Protein AF-A0A925RPA4-F1 (afdb_monomer_lite)

Sequence (71 aa):
LGALELEAPLPAWSRLADELATRKLSLHNDGKRGTCIFAPPLCITEDELVLGLRSFGDAAVAAFGAFGGPA

Foldseek 3Di:
DDKDADDDDPQLLVQLVVLCVVVVQDWDRDVVRRMTDDDDDPPDDPVNVVVNVVSSVVSNCRSCVVVPDDD

pLDDT: mean 91.09, std 12.53, range [41.66, 97.56]

Radius of gyration: 12.36 Å; chains: 1; bounding box: 29×22×34 Å

Structure (mmCIF, N/CA/C/O backbone):
data_AF-A0A925RPA4-F1
#
_entry.id   AF-A0A925RPA4-F1
#
loop_
_atom_site.group_PDB
_atom_site.id
_atom_site.type_symbol
_atom_site.label_atom_id
_atom_site.label_alt_id
_atom_site.label_comp_id
_atom_site.label_asym_id
_atom_site.label_entity_id
_atom_site.label_seq_id
_atom_site.pdbx_PDB_ins_code
_atom_site.Cartn_x
_atom_site.Cartn_y
_ato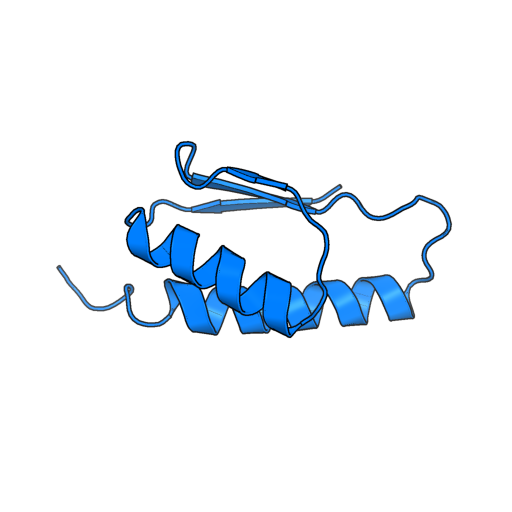m_site.Cartn_z
_atom_site.occupancy
_atom_site.B_iso_or_equiv
_atom_site.auth_seq_id
_atom_site.auth_comp_id
_atom_site.auth_asym_id
_atom_site.auth_atom_id
_atom_site.pdbx_PDB_model_num
ATOM 1 N N . LEU A 1 1 ? -0.167 -3.830 13.378 1.00 75.69 1 LEU A N 1
ATOM 2 C CA . LEU A 1 1 ? 0.981 -3.361 12.572 1.00 75.69 1 LEU A CA 1
ATOM 3 C C . LEU A 1 1 ? 1.294 -4.446 11.554 1.00 75.69 1 LEU A C 1
ATOM 5 O O . LEU A 1 1 ? 1.395 -5.595 11.964 1.00 75.69 1 LEU A O 1
ATOM 9 N N . GLY A 1 2 ? 1.395 -4.105 10.272 1.00 87.50 2 GLY A N 1
ATOM 10 C CA . GLY A 1 2 ? 1.825 -5.021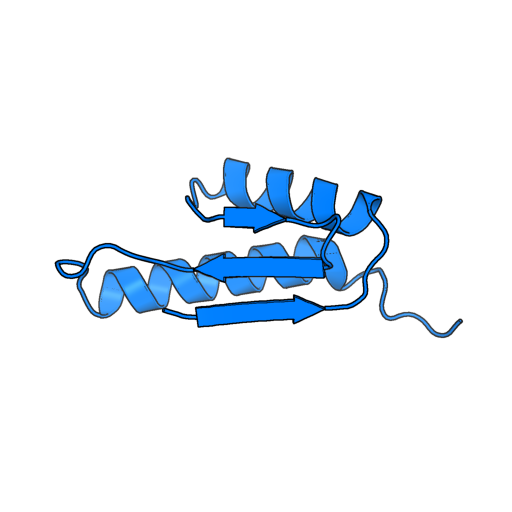 9.212 1.00 87.50 2 GLY A CA 1
ATOM 11 C C . GLY A 1 2 ? 2.809 -4.323 8.278 1.00 87.50 2 GLY A C 1
ATOM 12 O O . GLY A 1 2 ? 2.741 -3.104 8.135 1.00 87.50 2 GLY A O 1
ATOM 13 N N . ALA A 1 3 ? 3.723 -5.073 7.669 1.00 93.25 3 ALA A N 1
ATOM 14 C CA . ALA A 1 3 ? 4.677 -4.549 6.700 1.00 93.25 3 ALA A CA 1
ATOM 15 C C . ALA A 1 3 ? 4.682 -5.419 5.440 1.00 93.25 3 ALA A C 1
ATOM 17 O O . ALA A 1 3 ? 4.582 -6.643 5.527 1.00 93.25 3 ALA A O 1
ATOM 18 N N . LEU A 1 4 ? 4.786 -4.771 4.284 1.00 93.31 4 LEU A N 1
ATOM 19 C CA . LEU A 1 4 ? 5.156 -5.396 3.024 1.00 93.31 4 LEU A CA 1
ATOM 20 C C . LEU A 1 4 ? 6.626 -5.078 2.772 1.00 93.31 4 LEU A C 1
ATOM 22 O O . LEU A 1 4 ? 6.991 -3.905 2.698 1.00 93.31 4 LEU A O 1
ATOM 26 N N . GLU A 1 5 ? 7.438 -6.113 2.610 1.00 94.81 5 GLU A N 1
ATOM 27 C CA . GLU A 1 5 ? 8.837 -6.006 2.205 1.00 94.81 5 GLU A CA 1
ATOM 28 C C . GLU A 1 5 ? 8.991 -6.702 0.856 1.00 94.81 5 GLU A C 1
ATOM 30 O O . GLU A 1 5 ? 8.604 -7.862 0.702 1.00 94.81 5 GLU A O 1
ATOM 35 N N . LEU A 1 6 ? 9.479 -5.970 -0.143 1.00 93.69 6 LEU A N 1
ATOM 36 C CA . LEU A 1 6 ? 9.574 -6.459 -1.513 1.00 93.69 6 LEU A CA 1
ATOM 37 C C . LEU A 1 6 ? 10.737 -5.787 -2.245 1.00 93.69 6 LEU A C 1
ATOM 39 O O . LEU A 1 6 ? 10.897 -4.568 -2.218 1.00 93.69 6 LEU A O 1
ATOM 43 N N . GLU A 1 7 ? 11.516 -6.569 -2.980 1.00 93.44 7 GLU A N 1
ATOM 44 C CA . GLU A 1 7 ? 12.451 -6.009 -3.949 1.00 93.44 7 GLU A CA 1
ATOM 45 C C . GLU A 1 7 ? 11.698 -5.661 -5.235 1.00 93.44 7 GLU A C 1
ATOM 47 O O . GLU A 1 7 ? 11.169 -6.530 -5.925 1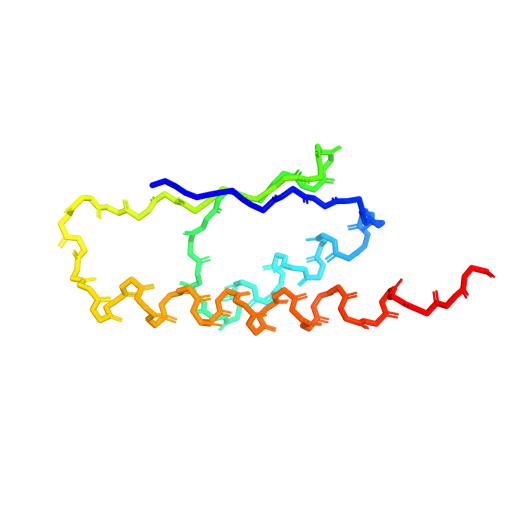.00 93.44 7 GLU A O 1
ATOM 52 N N . ALA A 1 8 ? 11.631 -4.370 -5.556 1.00 93.25 8 ALA A N 1
ATOM 53 C CA . ALA A 1 8 ? 11.038 -3.884 -6.793 1.00 93.25 8 ALA A CA 1
ATOM 54 C C . ALA A 1 8 ? 11.736 -2.593 -7.250 1.00 93.25 8 ALA A C 1
ATOM 56 O O . ALA A 1 8 ? 12.231 -1.830 -6.413 1.00 93.25 8 ALA A O 1
ATOM 57 N N . PRO A 1 9 ? 11.765 -2.305 -8.563 1.00 94.56 9 PRO A N 1
ATOM 58 C CA . PRO A 1 9 ? 12.310 -1.053 -9.073 1.00 94.56 9 PRO A CA 1
ATOM 59 C C . PRO A 1 9 ? 11.613 0.173 -8.465 1.00 94.56 9 PRO A C 1
ATOM 61 O O . PRO A 1 9 ? 10.399 0.167 -8.257 1.00 94.56 9 PRO A O 1
ATOM 64 N N . LEU A 1 10 ? 12.356 1.268 -8.264 1.00 95.31 10 LEU A N 1
ATOM 65 C CA . LEU A 1 10 ? 11.802 2.532 -7.750 1.00 95.31 10 LEU A CA 1
ATOM 66 C C . LEU A 1 10 ? 10.545 3.017 -8.506 1.00 95.31 10 LEU A C 1
ATOM 68 O O . LEU A 1 10 ? 9.615 3.465 -7.837 1.00 95.31 10 LEU A O 1
ATOM 72 N N . PRO A 1 11 ? 10.434 2.885 -9.848 1.00 95.75 11 PRO A N 1
ATOM 73 C CA . PRO A 1 11 ? 9.200 3.240 -10.552 1.00 95.75 11 PRO A CA 1
ATOM 74 C C . PRO A 1 11 ? 7.962 2.446 -10.110 1.00 95.75 11 PRO A C 1
ATOM 76 O O . PRO A 1 11 ? 6.864 2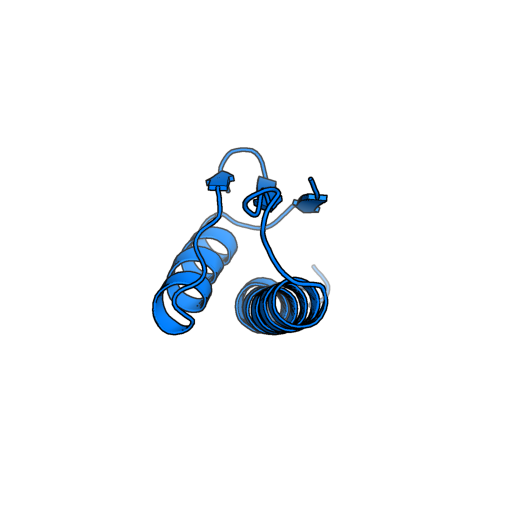.997 -10.094 1.00 95.75 11 PRO A O 1
ATOM 79 N N . ALA A 1 12 ? 8.115 1.177 -9.718 1.00 96.12 12 ALA A N 1
ATOM 80 C CA . ALA A 1 12 ? 7.007 0.369 -9.206 1.00 96.12 12 ALA A CA 1
ATOM 81 C C . ALA A 1 12 ? 6.532 0.885 -7.837 1.00 96.12 12 ALA A C 1
ATOM 83 O O . ALA A 1 12 ? 5.335 0.980 -7.581 1.00 96.12 12 ALA A O 1
ATOM 84 N N . TRP A 1 13 ? 7.465 1.316 -6.986 1.00 96.44 13 TRP A N 1
ATOM 85 C CA . TRP A 1 13 ? 7.156 1.957 -5.706 1.00 96.44 13 TRP A CA 1
ATOM 86 C C . TRP A 1 13 ? 6.504 3.335 -5.855 1.00 96.44 13 TRP A C 1
ATOM 88 O O . TRP A 1 13 ? 5.620 3.681 -5.069 1.00 96.44 13 TRP A O 1
ATOM 98 N N . SER A 1 14 ? 6.903 4.115 -6.864 1.00 96.06 14 SER A N 1
ATOM 99 C CA . SER A 1 14 ? 6.210 5.357 -7.227 1.00 96.06 14 SER A CA 1
ATOM 100 C C . SER A 1 14 ? 4.781 5.073 -7.683 1.00 96.06 14 SER A C 1
ATOM 102 O O . SER A 1 14 ? 3.854 5.712 -7.195 1.00 96.06 14 SER A O 1
ATOM 104 N N . ARG A 1 15 ? 4.584 4.047 -8.519 1.00 96.50 15 ARG A N 1
ATOM 105 C CA . ARG A 1 15 ? 3.245 3.615 -8.931 1.00 96.50 15 ARG A CA 1
ATOM 106 C C . ARG A 1 15 ? 2.392 3.174 -7.743 1.00 96.50 15 ARG A C 1
ATOM 108 O O . ARG A 1 15 ? 1.214 3.507 -7.696 1.00 96.50 15 ARG A O 1
ATOM 115 N N . LEU A 1 16 ? 2.972 2.484 -6.757 1.00 96.50 16 LEU A N 1
ATOM 116 C CA . LEU A 1 16 ? 2.260 2.167 -5.518 1.00 96.50 16 LEU A CA 1
ATOM 117 C C . LEU A 1 16 ? 1.759 3.444 -4.830 1.00 96.50 16 LEU A C 1
ATOM 119 O O . LEU A 1 16 ? 0.604 3.485 -4.425 1.00 96.50 16 LEU A O 1
ATOM 123 N N . ALA A 1 17 ? 2.579 4.496 -4.725 1.00 96.31 17 ALA A N 1
ATOM 124 C CA . ALA A 1 17 ? 2.149 5.759 -4.119 1.00 96.31 17 ALA A CA 1
ATOM 125 C C . ALA A 1 17 ? 0.927 6.370 -4.835 1.00 96.31 17 ALA A C 1
ATOM 127 O O . ALA A 1 17 ? -0.007 6.815 -4.165 1.00 96.31 17 ALA A O 1
ATOM 128 N N . ASP A 1 18 ? 0.893 6.320 -6.169 1.00 97.38 18 ASP A N 1
ATOM 129 C CA . ASP A 1 18 ? -0.238 6.808 -6.969 1.00 97.38 18 ASP A CA 1
ATOM 130 C C . ASP A 1 18 ? -1.510 5.966 -6.740 1.00 97.38 18 ASP A C 1
ATOM 132 O O . ASP A 1 18 ? -2.606 6.494 -6.517 1.00 97.38 18 ASP A O 1
ATOM 136 N N . GLU A 1 19 ? -1.378 4.637 -6.728 1.00 97.56 19 GLU A N 1
ATOM 137 C CA . GLU A 1 19 ? -2.493 3.714 -6.479 1.00 97.56 19 GLU A CA 1
ATOM 138 C C . GLU A 1 19 ? -3.053 3.856 -5.047 1.00 97.56 19 GLU A C 1
ATOM 140 O O . GLU A 1 19 ? -4.265 3.759 -4.833 1.00 97.56 19 GLU A O 1
ATOM 145 N N . LEU A 1 20 ? -2.199 4.137 -4.059 1.00 96.62 20 LEU A N 1
ATOM 146 C CA . LEU A 1 20 ? -2.623 4.421 -2.685 1.00 96.62 20 LEU A CA 1
ATOM 147 C C . LEU A 1 20 ? -3.368 5.755 -2.586 1.00 96.62 20 LEU A C 1
ATOM 149 O O . LEU A 1 20 ? -4.430 5.819 -1.960 1.00 96.62 20 LEU A O 1
ATOM 153 N N . ALA A 1 21 ? -2.850 6.804 -3.232 1.00 96.44 21 ALA A N 1
ATOM 154 C CA . ALA A 1 21 ? -3.460 8.130 -3.228 1.00 96.44 21 ALA A CA 1
ATOM 155 C C . ALA A 1 21 ? -4.861 8.117 -3.861 1.00 96.44 21 ALA A C 1
ATOM 157 O O . ALA A 1 21 ? -5.808 8.657 -3.286 1.00 96.44 21 ALA A O 1
ATOM 158 N N . THR A 1 22 ? -5.026 7.435 -4.999 1.00 96.94 22 THR A N 1
ATOM 159 C CA . THR A 1 22 ? -6.330 7.292 -5.677 1.00 96.94 22 THR A CA 1
ATOM 160 C C . THR A 1 22 ? -7.368 6.551 -4.829 1.00 96.94 22 THR A C 1
ATOM 162 O O . THR A 1 22 ? -8.555 6.873 -4.892 1.00 96.94 22 THR A O 1
ATOM 165 N N . ARG A 1 23 ? -6.929 5.619 -3.973 1.00 96.12 23 ARG A N 1
ATOM 166 C CA . ARG A 1 23 ? -7.776 4.869 -3.024 1.00 96.12 23 ARG A CA 1
ATOM 167 C C . ARG A 1 23 ? -7.917 5.538 -1.657 1.00 96.12 23 ARG A C 1
ATOM 169 O O . ARG A 1 23 ? -8.609 5.002 -0.797 1.00 96.12 23 ARG A O 1
ATOM 176 N N . LYS A 1 24 ? -7.291 6.703 -1.452 1.00 95.12 24 LYS A N 1
ATOM 177 C CA . LYS A 1 24 ? -7.261 7.435 -0.172 1.00 95.12 24 LYS A CA 1
ATOM 178 C C . LYS A 1 24 ? -6.723 6.586 0.990 1.00 95.12 24 LYS A C 1
ATOM 180 O O . LYS A 1 24 ? -7.169 6.729 2.127 1.00 95.12 24 LYS A O 1
ATOM 185 N N . LEU A 1 25 ? -5.761 5.707 0.710 1.00 94.50 25 LEU A N 1
ATOM 186 C CA . LEU A 1 25 ? -5.099 4.891 1.724 1.00 94.50 25 LEU A CA 1
ATOM 187 C C . LEU A 1 25 ? -3.910 5.653 2.311 1.00 94.50 25 LEU A C 1
ATOM 189 O O . LEU A 1 25 ? -3.003 6.058 1.587 1.00 94.50 25 LEU A O 1
ATOM 193 N N . SER A 1 26 ? -3.910 5.826 3.632 1.00 90.69 26 SER A N 1
ATOM 194 C CA . SER A 1 26 ? -2.808 6.451 4.363 1.00 90.69 26 SER A CA 1
ATOM 195 C C . SER A 1 26 ? -1.926 5.378 4.991 1.00 90.69 26 SER A C 1
ATOM 197 O O . SER A 1 26 ? -2.372 4.632 5.864 1.00 90.69 26 SER A O 1
ATOM 199 N N . LEU A 1 27 ? -0.682 5.285 4.529 1.00 93.88 27 LEU A N 1
ATOM 200 C CA . LEU A 1 27 ? 0.329 4.366 5.043 1.00 93.88 27 LEU A CA 1
ATOM 201 C C . LEU A 1 27 ? 1.733 4.939 4.814 1.00 93.88 27 LEU A C 1
ATOM 203 O O . LEU A 1 27 ? 1.902 5.925 4.093 1.00 93.88 27 LEU A 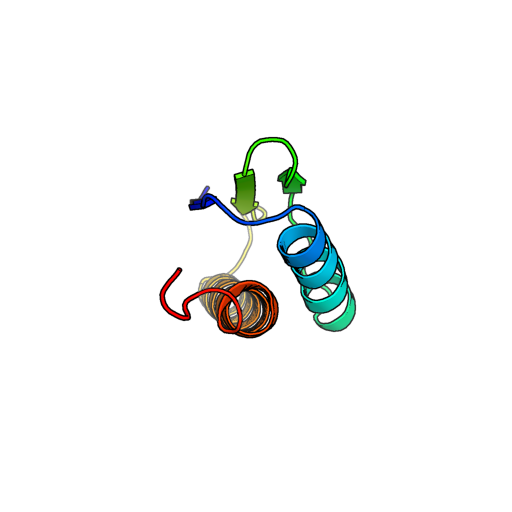O 1
ATOM 207 N N . HIS A 1 28 ? 2.748 4.325 5.414 1.00 95.50 28 HIS A N 1
ATOM 208 C CA . HIS A 1 28 ? 4.134 4.731 5.197 1.00 95.50 28 HIS A CA 1
ATOM 209 C C . HIS A 1 28 ? 4.752 3.930 4.047 1.00 95.50 28 HIS A C 1
ATOM 211 O O . HIS A 1 28 ? 4.959 2.729 4.189 1.00 95.50 28 HIS A O 1
ATOM 217 N N . ASN A 1 29 ? 5.049 4.587 2.924 1.00 96.06 29 ASN A N 1
ATOM 218 C CA . ASN A 1 29 ? 5.721 3.990 1.767 1.00 96.06 29 ASN A CA 1
ATOM 219 C C . ASN A 1 29 ? 7.189 4.454 1.711 1.00 96.06 29 ASN A C 1
ATOM 221 O O . ASN A 1 29 ? 7.446 5.630 1.448 1.00 96.06 29 ASN A O 1
ATOM 225 N N . ASP A 1 30 ? 8.137 3.539 1.927 1.00 95.81 30 ASP A N 1
ATOM 226 C CA . ASP A 1 30 ? 9.578 3.765 1.768 1.00 95.81 30 ASP A CA 1
ATOM 227 C C . ASP A 1 30 ? 10.154 2.805 0.716 1.00 95.81 30 ASP A C 1
ATOM 229 O O . ASP A 1 30 ? 10.871 1.840 0.999 1.00 95.81 30 ASP A O 1
ATOM 233 N N . GLY A 1 31 ? 9.851 3.106 -0.548 1.00 94.69 31 GLY A N 1
ATOM 234 C CA . GLY A 1 31 ? 10.344 2.338 -1.689 1.00 94.69 31 GLY A CA 1
ATOM 235 C C . GLY A 1 31 ? 11.866 2.338 -1.857 1.00 94.69 31 GLY A C 1
ATOM 236 O O . GLY A 1 31 ? 12.396 1.446 -2.511 1.00 94.69 31 GLY A O 1
ATOM 237 N N . LYS A 1 32 ? 12.604 3.279 -1.242 1.00 94.31 32 LYS A N 1
ATOM 238 C CA . LYS A 1 32 ? 14.080 3.239 -1.243 1.00 94.31 32 LYS A CA 1
ATOM 239 C C . LYS A 1 32 ? 14.613 2.103 -0.376 1.00 94.31 32 LYS A C 1
ATOM 241 O O . LYS A 1 32 ? 15.693 1.590 -0.650 1.00 94.31 32 LYS A O 1
ATOM 246 N N . ARG A 1 33 ? 13.863 1.736 0.663 1.00 94.88 33 ARG A N 1
ATOM 247 C CA . ARG A 1 33 ? 14.136 0.587 1.531 1.00 94.88 33 ARG A CA 1
ATOM 248 C C . ARG A 1 33 ? 13.364 -0.669 1.128 1.00 94.88 33 ARG A C 1
ATOM 250 O O . ARG A 1 33 ? 13.506 -1.683 1.798 1.00 94.88 33 ARG A O 1
ATOM 257 N N . GLY A 1 34 ? 12.549 -0.602 0.074 1.00 95.69 34 GLY A N 1
ATOM 258 C CA . GLY A 1 34 ? 11.711 -1.719 -0.358 1.00 95.69 34 GLY A CA 1
ATOM 259 C C . GLY A 1 34 ? 10.634 -2.095 0.663 1.00 95.69 34 GLY A C 1
ATOM 260 O O . GLY A 1 34 ? 10.282 -3.267 0.765 1.00 95.69 34 GLY A O 1
ATOM 261 N N . THR A 1 35 ? 10.141 -1.132 1.453 1.00 95.81 35 THR A N 1
ATOM 262 C CA . THR A 1 35 ? 9.183 -1.407 2.532 1.00 95.81 35 THR A CA 1
ATOM 263 C C . THR A 1 35 ? 7.973 -0.480 2.512 1.00 95.81 35 THR A C 1
ATOM 265 O O . THR A 1 35 ? 8.052 0.700 2.171 1.00 95.81 35 THR A O 1
ATOM 268 N N . CYS A 1 36 ? 6.833 -1.023 2.924 1.00 95.62 36 CYS A N 1
ATOM 269 C CA . CYS A 1 36 ? 5.594 -0.297 3.136 1.00 95.62 36 CYS A CA 1
ATOM 270 C C . CYS A 1 36 ? 4.945 -0.758 4.445 1.00 95.62 36 CYS A C 1
ATOM 272 O O . CYS A 1 36 ? 4.707 -1.949 4.635 1.00 95.62 36 CYS A O 1
ATOM 274 N N . ILE A 1 37 ? 4.631 0.178 5.344 1.00 95.19 37 ILE A N 1
ATOM 275 C CA . ILE A 1 37 ? 4.118 -0.110 6.688 1.00 95.19 37 ILE A CA 1
ATOM 276 C C . ILE A 1 37 ? 2.657 0.314 6.807 1.00 95.19 37 ILE A C 1
ATOM 278 O O . ILE A 1 37 ? 2.309 1.484 6.635 1.00 95.19 37 ILE A O 1
ATOM 282 N N . PHE A 1 38 ? 1.823 -0.645 7.202 1.00 92.31 38 PHE A N 1
ATOM 283 C CA . PHE A 1 38 ? 0.420 -0.471 7.538 1.00 92.31 38 PHE A CA 1
ATOM 284 C C . PHE A 1 38 ? 0.237 -0.384 9.063 1.00 92.31 38 PHE A C 1
ATOM 286 O O . PHE A 1 38 ? 0.414 -1.360 9.806 1.00 92.31 38 PHE A O 1
ATOM 293 N N . ALA A 1 39 ? -0.122 0.810 9.536 1.00 93.75 39 ALA A N 1
ATOM 294 C CA . ALA A 1 39 ? -0.290 1.134 10.951 1.00 93.75 39 ALA A CA 1
ATOM 295 C C . ALA A 1 39 ? -1.630 1.863 11.180 1.00 93.75 39 ALA A C 1
ATOM 297 O O . ALA A 1 39 ? -1.644 3.082 11.350 1.00 93.75 39 ALA A O 1
ATOM 298 N N . PRO A 1 40 ? -2.766 1.143 11.143 1.00 92.44 40 PRO A N 1
ATOM 299 C CA . PRO A 1 40 ? -4.072 1.750 11.359 1.00 92.44 40 PRO A CA 1
ATOM 300 C C . PRO A 1 40 ? -4.230 2.187 12.829 1.00 92.44 40 PRO A C 1
ATOM 302 O O . PRO A 1 40 ? -3.563 1.630 13.709 1.00 92.44 40 PRO A O 1
ATOM 305 N N . PRO A 1 41 ? -5.122 3.150 13.125 1.00 92.81 41 PRO A N 1
ATOM 306 C CA . PRO A 1 41 ? -5.470 3.515 14.496 1.00 92.81 41 PRO A CA 1
ATOM 307 C C . PRO A 1 41 ? -5.978 2.313 15.300 1.00 92.81 41 PRO A C 1
ATOM 309 O O . PRO A 1 41 ? -6.662 1.447 14.763 1.00 92.81 41 PRO A O 1
ATOM 312 N N . LEU A 1 42 ? -5.717 2.290 16.611 1.00 92.44 42 LEU A N 1
ATOM 313 C CA . LEU A 1 42 ? -6.162 1.193 17.487 1.00 92.44 42 LEU A CA 1
ATOM 314 C C . LEU A 1 42 ? -7.688 1.111 17.649 1.00 92.44 42 LEU A C 1
ATOM 316 O O . LEU A 1 42 ? -8.197 0.092 18.100 1.00 92.44 42 LEU A O 1
ATOM 320 N N . CYS A 1 43 ? -8.406 2.180 17.303 1.00 95.44 43 CYS A N 1
ATOM 321 C CA . CYS A 1 43 ? -9.863 2.251 17.343 1.00 95.44 43 CYS A CA 1
ATOM 322 C C . CYS A 1 43 ? -10.546 1.854 16.022 1.00 95.44 43 CYS A C 1
ATOM 324 O O . CYS A 1 43 ? -11.759 2.017 15.920 1.00 95.44 43 CYS A O 1
ATOM 326 N N . ILE A 1 44 ? -9.796 1.373 15.021 1.00 95.88 44 ILE A N 1
ATOM 327 C CA . ILE A 1 44 ? -10.363 0.886 13.757 1.00 95.88 44 ILE A CA 1
ATOM 328 C C . ILE A 1 44 ? -11.251 -0.343 13.997 1.00 95.88 44 ILE A C 1
ATOM 330 O O . ILE A 1 44 ? -10.949 -1.188 14.843 1.00 95.88 44 ILE A O 1
ATOM 334 N N . THR A 1 45 ? -12.335 -0.465 13.240 1.00 97.25 45 THR A N 1
ATOM 335 C CA . THR A 1 45 ? -13.159 -1.680 13.226 1.00 97.25 45 THR A CA 1
ATOM 336 C C . THR A 1 45 ? -12.507 -2.788 12.398 1.00 97.25 45 THR A C 1
ATOM 338 O O . THR A 1 45 ? -11.633 -2.547 11.561 1.00 97.25 45 THR A O 1
ATOM 341 N N . GLU A 1 46 ? -12.947 -4.029 12.602 1.00 96.12 46 GLU A N 1
ATOM 342 C CA . GLU A 1 46 ? -12.490 -5.157 11.784 1.00 96.12 46 GLU A CA 1
ATOM 343 C C . GLU A 1 46 ? -12.845 -4.965 10.300 1.00 96.12 46 GLU A C 1
ATOM 345 O O . GLU A 1 46 ? -12.000 -5.184 9.433 1.00 96.12 46 GLU A O 1
ATOM 350 N N . ASP A 1 47 ? -14.048 -4.470 10.000 1.00 97.50 47 ASP A N 1
ATOM 351 C CA . ASP A 1 47 ? -14.494 -4.235 8.624 1.00 97.50 47 ASP A CA 1
ATOM 352 C C . ASP A 1 47 ? -13.655 -3.164 7.914 1.00 97.50 47 ASP A C 1
ATOM 354 O O . ASP A 1 47 ? -13.247 -3.352 6.766 1.00 97.50 47 ASP A O 1
ATOM 358 N N . GLU A 1 48 ? -13.342 -2.058 8.594 1.00 95.12 48 GLU A N 1
ATOM 359 C CA . GLU A 1 48 ? -12.459 -1.015 8.058 1.00 95.12 48 GLU A CA 1
ATOM 360 C C . GLU A 1 48 ? -11.039 -1.545 7.826 1.00 95.12 48 GLU A C 1
ATOM 362 O O . GLU A 1 48 ? -10.419 -1.233 6.805 1.00 95.12 48 GLU A O 1
ATOM 367 N N . LEU A 1 49 ? -10.531 -2.381 8.740 1.00 94.06 49 LEU A N 1
ATOM 368 C CA . LEU A 1 49 ? -9.235 -3.037 8.589 1.00 94.06 49 LEU A CA 1
ATOM 369 C C . LEU A 1 49 ? -9.219 -3.955 7.359 1.00 94.06 49 LEU A C 1
ATOM 371 O O . LEU A 1 49 ? -8.308 -3.864 6.535 1.00 94.06 49 LEU A O 1
ATOM 375 N N . VAL A 1 50 ? -10.227 -4.816 7.213 1.00 95.25 50 VAL A N 1
ATOM 376 C CA . VAL A 1 50 ? -10.350 -5.748 6.084 1.00 95.25 50 VAL A CA 1
ATOM 377 C C . VAL A 1 50 ? -10.485 -4.987 4.766 1.00 95.25 50 VAL A C 1
ATOM 379 O O . VAL A 1 50 ? -9.797 -5.315 3.796 1.00 95.25 50 VAL A O 1
ATOM 382 N N . LEU A 1 51 ? -11.327 -3.954 4.718 1.00 95.44 51 LEU A N 1
ATOM 383 C CA . LEU A 1 51 ? -11.511 -3.120 3.531 1.00 95.44 51 LEU A CA 1
ATOM 384 C C . LEU A 1 51 ? -10.219 -2.390 3.141 1.00 95.44 51 LEU A C 1
ATOM 386 O O . LEU A 1 51 ? -9.849 -2.374 1.963 1.00 95.44 51 LEU A O 1
ATOM 390 N N . GLY A 1 52 ? -9.517 -1.818 4.123 1.00 94.44 52 GLY A N 1
ATOM 391 C CA . GLY A 1 52 ? -8.242 -1.139 3.913 1.00 94.44 52 GLY A CA 1
ATOM 392 C C . GLY A 1 52 ? -7.165 -2.089 3.391 1.00 94.44 52 GLY A C 1
ATOM 393 O O . GLY A 1 52 ? -6.477 -1.764 2.424 1.00 94.44 52 GLY A O 1
ATOM 394 N N . LEU A 1 53 ? -7.063 -3.291 3.966 1.00 94.44 53 LEU A N 1
ATOM 395 C CA . LEU A 1 53 ? -6.066 -4.282 3.561 1.00 94.44 53 LEU A CA 1
ATOM 396 C C . LEU A 1 53 ? -6.345 -4.857 2.164 1.00 94.44 53 LEU A C 1
ATOM 398 O O . LEU A 1 53 ? -5.413 -5.038 1.383 1.00 94.44 53 LEU A O 1
ATOM 402 N N . ARG A 1 54 ? -7.616 -5.094 1.812 1.00 95.94 54 ARG A N 1
ATOM 403 C CA . ARG A 1 54 ? -8.008 -5.491 0.446 1.00 95.94 54 ARG A CA 1
ATOM 404 C C . ARG A 1 54 ? -7.668 -4.405 -0.571 1.00 95.94 54 ARG A C 1
ATOM 406 O O . ARG A 1 54 ? -7.006 -4.690 -1.561 1.00 95.94 54 ARG A O 1
ATOM 413 N N . SER A 1 55 ? -8.031 -3.157 -0.275 1.00 96.56 55 SER A N 1
ATOM 414 C CA . SER A 1 55 ? -7.724 -2.013 -1.144 1.00 96.56 55 SER A CA 1
ATOM 415 C C . SER A 1 55 ? -6.212 -1.823 -1.329 1.00 96.56 55 SER A C 1
ATOM 417 O O . SER A 1 55 ? -5.757 -1.467 -2.417 1.00 96.56 55 SER A O 1
ATOM 419 N N . PHE A 1 56 ? -5.423 -2.084 -0.281 1.00 95.62 56 PHE A N 1
ATOM 420 C CA . PHE A 1 56 ? -3.964 -2.118 -0.363 1.00 95.62 56 PHE A CA 1
ATOM 421 C C . PHE A 1 56 ? -3.469 -3.249 -1.273 1.00 95.62 56 PHE A C 1
ATOM 423 O O . PHE A 1 56 ? -2.608 -3.011 -2.116 1.00 95.62 56 PHE A O 1
ATOM 430 N N . GLY A 1 57 ? -4.028 -4.455 -1.142 1.00 94.94 57 GLY A N 1
ATOM 431 C CA . GLY A 1 57 ? -3.720 -5.588 -2.015 1.00 94.94 57 GLY A CA 1
ATOM 432 C C . GLY A 1 57 ? -3.941 -5.263 -3.494 1.00 94.94 57 GLY A C 1
ATOM 433 O O . GLY A 1 57 ? -3.053 -5.502 -4.311 1.00 94.94 57 GLY A O 1
ATOM 434 N N . ASP A 1 58 ? -5.063 -4.625 -3.831 1.00 96.75 58 ASP A N 1
ATOM 435 C CA . ASP A 1 58 ? -5.356 -4.194 -5.204 1.00 96.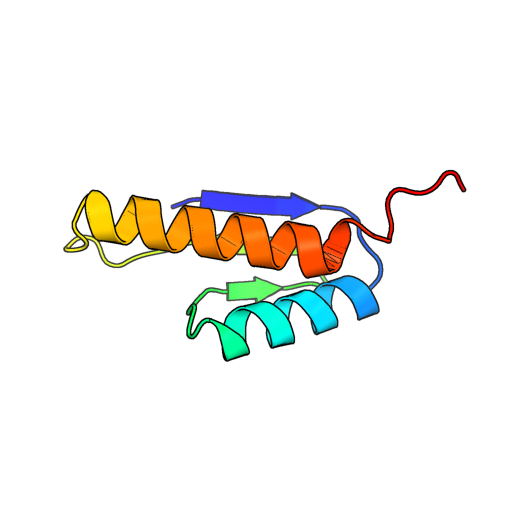75 58 ASP A CA 1
ATOM 436 C C . ASP A 1 58 ? -4.342 -3.159 -5.717 1.00 96.75 58 ASP A C 1
ATOM 438 O O . ASP A 1 58 ? -3.895 -3.234 -6.864 1.00 96.75 58 ASP A O 1
ATOM 442 N N . ALA A 1 59 ? -3.945 -2.203 -4.869 1.00 96.38 59 ALA A N 1
ATOM 443 C CA . ALA A 1 59 ? -2.912 -1.223 -5.201 1.00 96.38 59 ALA A CA 1
ATOM 444 C C . ALA A 1 59 ? -1.545 -1.889 -5.428 1.00 96.38 59 ALA A C 1
ATOM 446 O O . ALA A 1 59 ? -0.841 -1.552 -6.380 1.00 96.38 59 ALA A O 1
ATOM 447 N N . ALA A 1 60 ? -1.186 -2.866 -4.593 1.00 95.19 60 ALA A N 1
ATOM 448 C CA . ALA A 1 60 ? 0.055 -3.620 -4.717 1.00 95.19 60 ALA A CA 1
ATOM 449 C C . ALA A 1 60 ? 0.087 -4.454 -6.006 1.00 95.19 60 ALA A C 1
ATOM 451 O O . ALA A 1 60 ? 1.088 -4.435 -6.718 1.00 95.19 60 ALA A O 1
ATOM 452 N N . VAL A 1 61 ? -1.008 -5.131 -6.365 1.00 95.62 61 VAL A N 1
ATOM 453 C CA . VAL A 1 61 ? -1.108 -5.867 -7.636 1.00 95.62 61 VAL A CA 1
ATOM 454 C C . VAL A 1 61 ? -0.992 -4.918 -8.828 1.00 95.62 61 VAL A C 1
ATOM 456 O O . VAL A 1 61 ? -0.249 -5.210 -9.764 1.00 95.62 61 VAL A O 1
ATOM 459 N N . ALA A 1 62 ? -1.663 -3.765 -8.796 1.00 95.62 62 ALA A N 1
ATOM 460 C CA . ALA A 1 62 ? -1.556 -2.774 -9.863 1.00 95.62 62 ALA A CA 1
ATOM 461 C C . ALA A 1 62 ? -0.120 -2.239 -10.010 1.00 95.62 62 ALA A C 1
ATOM 463 O O . ALA A 1 62 ? 0.373 -2.092 -11.129 1.00 95.62 62 ALA A O 1
ATOM 464 N N . ALA A 1 63 ? 0.565 -1.985 -8.893 1.00 95.25 63 ALA A N 1
ATOM 465 C CA . ALA A 1 63 ? 1.919 -1.448 -8.877 1.00 95.25 63 ALA A CA 1
ATOM 466 C C . ALA A 1 63 ? 2.990 -2.474 -9.280 1.00 95.25 63 ALA A C 1
ATOM 468 O O . ALA A 1 63 ? 3.864 -2.163 -10.090 1.00 95.25 63 ALA A O 1
ATOM 469 N N . PHE A 1 64 ? 2.915 -3.691 -8.737 1.00 94.88 64 PHE A N 1
ATOM 470 C CA . PHE A 1 64 ? 3.980 -4.695 -8.814 1.00 94.88 64 PHE A CA 1
ATOM 471 C C . PHE A 1 64 ? 3.673 -5.864 -9.757 1.00 94.88 64 PHE A C 1
ATOM 473 O O . PHE A 1 64 ? 4.600 -6.504 -10.248 1.00 94.88 64 PHE A O 1
ATOM 480 N N . GLY A 1 65 ? 2.403 -6.132 -10.074 1.00 88.31 65 GLY A N 1
ATOM 481 C CA . GLY A 1 65 ? 1.984 -7.304 -10.856 1.00 88.31 65 GLY A CA 1
ATOM 482 C C . GLY A 1 65 ? 2.526 -7.353 -12.289 1.00 88.31 65 GLY A C 1
ATOM 483 O O . GLY A 1 65 ? 2.634 -8.430 -12.864 1.00 88.31 65 GLY A O 1
ATOM 484 N N . ALA A 1 66 ? 2.926 -6.211 -12.857 1.00 70.81 66 ALA A N 1
ATOM 485 C CA . ALA A 1 66 ? 3.543 -6.138 -14.185 1.00 70.81 66 ALA A CA 1
ATOM 486 C C . ALA A 1 66 ? 5.063 -6.403 -14.185 1.00 70.81 66 ALA A C 1
ATOM 488 O O . ALA A 1 66 ? 5.638 -6.624 -15.247 1.00 70.81 66 ALA A O 1
ATOM 489 N N . PHE A 1 67 ? 5.718 -6.380 -13.019 1.00 61.69 67 PHE A N 1
ATOM 490 C CA . PHE A 1 67 ? 7.174 -6.536 -12.891 1.00 61.69 67 PHE A CA 1
ATOM 491 C C . PHE A 1 67 ? 7.610 -7.977 -12.577 1.00 61.69 67 PHE A C 1
ATOM 493 O O . PHE A 1 67 ? 8.800 -8.237 -12.460 1.00 61.69 67 PHE A O 1
ATOM 500 N N . GLY A 1 68 ? 6.665 -8.919 -12.472 1.00 53.88 68 GLY A N 1
ATOM 501 C CA . GLY A 1 68 ? 6.923 -10.344 -12.224 1.00 53.88 68 GLY A CA 1
ATOM 502 C C . GLY A 1 68 ? 7.156 -11.203 -13.478 1.00 53.88 68 GLY A C 1
ATOM 503 O O . GLY A 1 68 ? 7.058 -12.425 -13.392 1.00 53.88 68 GLY A O 1
ATOM 504 N N . GLY A 1 69 ? 7.407 -10.599 -14.645 1.00 43.56 69 GLY A N 1
ATOM 505 C CA . GLY A 1 69 ? 7.820 -11.336 -15.849 1.00 43.56 69 GLY A CA 1
ATOM 506 C C . GLY A 1 69 ? 9.280 -11.803 -15.741 1.00 43.56 69 GLY A C 1
ATOM 507 O O . GLY A 1 69 ? 10.065 -11.115 -15.090 1.00 43.56 69 GLY A O 1
ATOM 508 N N . PRO A 1 70 ? 9.661 -12.955 -16.329 1.00 41.66 70 PRO A N 1
ATOM 509 C CA . PRO A 1 70 ? 11.013 -13.487 -16.181 1.00 41.66 70 PRO A CA 1
ATOM 510 C C . PRO A 1 70 ? 12.055 -12.503 -16.733 1.00 41.66 70 PRO A C 1
ATOM 512 O O . PRO A 1 70 ? 11.820 -11.861 -17.759 1.00 41.66 70 PRO A O 1
ATOM 515 N N . ALA A 1 71 ? 13.163 -12.404 -15.993 1.00 42.53 71 ALA A N 1
ATOM 516 C CA . ALA A 1 71 ? 14.350 -11.604 -16.289 1.00 42.53 71 ALA A CA 1
ATOM 517 C C . ALA A 1 71 ? 15.024 -11.979 -17.618 1.00 42.53 71 ALA A C 1
ATOM 519 O O . ALA A 1 71 ? 14.964 -13.173 -17.998 1.00 42.53 71 ALA A O 1
#

Secondary structure (DSSP, 8-state):
-EEEE----HHHHHHHHHHHHHTT---EEETTTTEEEE---TT--HHHHHHHHHHHHHHHHHHHTTS-S--